Protein AF-C7QKM5-F1 (afdb_monomer_lite)

Sequence (64 aa):
MSVASLDDHVASDYRNWVGVLFAVHHKVEVRGMDGEAGPEFCTCGDVWPCRSEATAARLLDFPL

Foldseek 3Di:
DDPVVVVVVVLVVQLVVLCVVCVQWDWDWDADPVRDTDFIATNVGHGPPDPSNVVSCVSNVHDD

Structure (mmCIF, N/CA/C/O backbone):
data_AF-C7QKM5-F1
#
_entry.id   AF-C7QKM5-F1
#
loop_
_atom_site.group_PDB
_atom_site.id
_atom_site.type_symbol
_atom_site.label_atom_id
_atom_site.label_alt_id
_atom_site.label_comp_id
_atom_site.label_asym_id
_atom_site.label_entity_id
_atom_site.label_seq_id
_atom_site.pdbx_PDB_ins_code
_atom_site.Cartn_x
_atom_site.Cartn_y
_atom_site.Cartn_z
_atom_site.occupancy
_atom_site.B_iso_or_equiv
_atom_site.auth_seq_id
_atom_site.auth_comp_id
_atom_site.auth_asym_id
_atom_site.auth_atom_id
_atom_site.pdbx_PDB_model_num
ATOM 1 N N . MET A 1 1 ? 16.824 -4.058 -33.051 1.00 57.22 1 MET A N 1
ATOM 2 C CA . MET A 1 1 ? 16.406 -3.762 -31.665 1.00 57.22 1 MET A CA 1
ATOM 3 C C . MET A 1 1 ? 17.530 -2.971 -31.019 1.00 57.22 1 MET A C 1
ATOM 5 O O . MET A 1 1 ? 18.664 -3.428 -31.083 1.00 57.22 1 MET A O 1
ATOM 9 N N . SER A 1 2 ? 17.262 -1.753 -30.546 1.00 68.00 2 SER A N 1
ATOM 10 C CA . SER A 1 2 ? 18.251 -0.924 -29.842 1.00 68.00 2 SER A CA 1
ATOM 11 C C . SER A 1 2 ? 18.213 -1.229 -28.344 1.00 68.00 2 SER A C 1
ATOM 13 O O . SER A 1 2 ? 17.203 -1.719 -27.847 1.00 68.00 2 SER A O 1
ATOM 15 N N . VAL A 1 3 ? 19.296 -0.919 -27.629 1.00 65.25 3 VAL A N 1
ATOM 16 C CA . VAL A 1 3 ? 19.398 -1.117 -26.171 1.00 65.25 3 VAL A CA 1
ATOM 17 C C . VAL A 1 3 ? 18.268 -0.387 -25.429 1.00 65.25 3 VAL A C 1
ATOM 19 O O . VAL A 1 3 ? 17.596 -0.995 -24.609 1.00 65.25 3 VAL A O 1
ATOM 22 N N . ALA A 1 4 ? 17.940 0.843 -25.843 1.00 63.50 4 ALA A N 1
ATOM 23 C CA . ALA A 1 4 ? 16.831 1.619 -25.276 1.00 63.50 4 ALA A CA 1
ATOM 24 C C . ALA A 1 4 ? 15.466 0.900 -25.358 1.00 63.50 4 ALA A C 1
ATOM 26 O O . ALA A 1 4 ? 14.692 0.918 -24.412 1.00 63.50 4 ALA A O 1
ATOM 27 N N . SER A 1 5 ? 15.189 0.202 -26.466 1.00 63.84 5 SER A N 1
ATOM 28 C CA . SER A 1 5 ? 13.932 -0.541 -26.638 1.00 63.84 5 SER A CA 1
ATOM 29 C C . SER A 1 5 ? 13.845 -1.792 -25.759 1.00 63.84 5 SER A C 1
ATOM 31 O O . SER A 1 5 ? 12.738 -2.250 -25.485 1.00 63.84 5 SER A O 1
ATOM 33 N N . LEU A 1 6 ? 14.983 -2.376 -25.373 1.00 61.53 6 LEU A N 1
ATOM 34 C CA . LEU A 1 6 ? 15.028 -3.521 -24.465 1.00 61.53 6 LEU A CA 1
ATOM 35 C C . LEU A 1 6 ? 14.812 -3.062 -23.017 1.00 61.53 6 LEU A C 1
ATOM 37 O O . LEU A 1 6 ? 14.035 -3.683 -22.295 1.00 61.53 6 LEU A O 1
ATOM 41 N N . ASP A 1 7 ? 15.442 -1.951 -22.633 1.00 65.44 7 ASP A N 1
ATOM 42 C CA . ASP A 1 7 ? 15.323 -1.364 -21.296 1.00 65.44 7 ASP A CA 1
ATOM 43 C C . ASP A 1 7 ? 13.874 -0.950 -20.985 1.00 65.44 7 ASP A C 1
ATOM 45 O O . ASP A 1 7 ? 13.367 -1.255 -19.906 1.00 65.44 7 ASP A O 1
ATOM 49 N N . ASP A 1 8 ? 13.165 -0.362 -21.956 1.00 63.31 8 ASP A N 1
ATOM 50 C CA . ASP A 1 8 ? 11.755 0.025 -21.805 1.00 63.31 8 ASP A CA 1
ATOM 51 C C . ASP A 1 8 ? 10.827 -1.183 -21.567 1.00 63.31 8 ASP A C 1
ATOM 53 O O . ASP A 1 8 ? 9.895 -1.115 -20.761 1.00 63.31 8 ASP A O 1
ATOM 57 N N . HIS A 1 9 ? 11.071 -2.310 -22.247 1.00 61.47 9 HIS A N 1
ATOM 58 C CA . HIS A 1 9 ? 10.273 -3.531 -22.067 1.00 61.47 9 HIS A CA 1
ATOM 59 C C . HIS A 1 9 ? 10.530 -4.172 -20.701 1.00 61.47 9 HIS A C 1
ATOM 61 O O . HIS A 1 9 ? 9.586 -4.497 -19.983 1.00 61.47 9 HIS A O 1
ATOM 67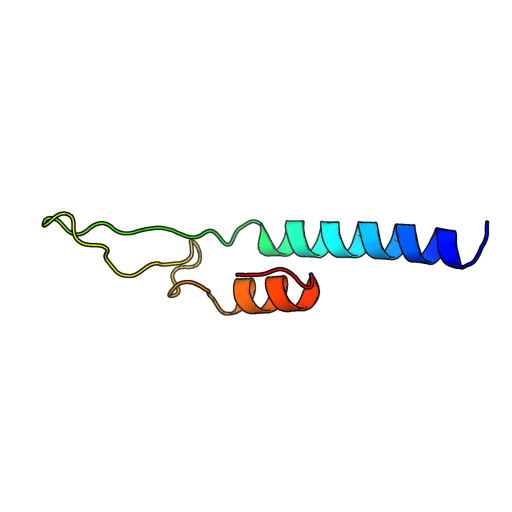 N N . VAL A 1 10 ? 11.799 -4.277 -20.299 1.00 68.00 10 VAL A N 1
ATOM 68 C CA . VAL A 1 10 ? 12.181 -4.821 -18.988 1.00 68.00 10 VAL A CA 1
ATOM 69 C C . VAL A 1 10 ? 11.639 -3.949 -17.849 1.00 68.00 10 VAL A C 1
ATOM 71 O O . VAL A 1 10 ? 11.147 -4.479 -16.851 1.00 68.00 10 VAL A O 1
ATOM 74 N N . ALA A 1 11 ? 11.661 -2.622 -18.002 1.00 67.12 11 ALA A N 1
ATOM 75 C CA . ALA A 1 11 ? 11.084 -1.696 -17.031 1.00 67.12 11 ALA A CA 1
ATOM 76 C C . ALA A 1 11 ? 9.556 -1.843 -16.921 1.00 67.12 11 ALA A C 1
ATOM 78 O O . ALA A 1 11 ? 9.017 -1.843 -15.812 1.00 67.12 11 ALA A O 1
ATOM 79 N N . SER A 1 12 ? 8.852 -2.017 -18.044 1.00 71.50 12 SER A N 1
ATOM 80 C CA . SER A 1 12 ? 7.406 -2.285 -18.050 1.00 71.50 12 SER A CA 1
ATOM 81 C C . SER A 1 12 ? 7.062 -3.605 -17.348 1.00 71.50 12 SER A C 1
ATOM 83 O O . SER A 1 12 ? 6.134 -3.650 -16.537 1.00 71.50 12 SER A O 1
ATOM 85 N N . ASP A 1 13 ? 7.826 -4.667 -17.607 1.00 82.31 13 ASP A N 1
ATOM 86 C CA . ASP A 1 13 ? 7.622 -5.974 -16.976 1.00 82.31 13 ASP A CA 1
ATOM 87 C C . ASP A 1 13 ? 7.884 -5.913 -15.469 1.00 82.31 13 ASP A C 1
ATOM 89 O O . ASP A 1 13 ? 7.079 -6.402 -14.676 1.00 82.31 13 ASP A O 1
ATOM 93 N N . TYR A 1 14 ? 8.961 -5.245 -15.053 1.00 82.44 14 TYR A N 1
ATOM 94 C CA . TYR A 1 14 ? 9.289 -5.039 -13.644 1.00 82.44 14 TYR A CA 1
ATOM 95 C C . TYR A 1 14 ? 8.154 -4.351 -12.874 1.00 82.44 14 TYR A C 1
ATOM 97 O O . TYR A 1 14 ? 7.730 -4.837 -11.823 1.00 82.44 14 TYR A O 1
ATOM 105 N N . ARG A 1 15 ? 7.620 -3.247 -13.410 1.00 85.50 15 ARG A N 1
ATOM 106 C CA . ARG A 1 15 ? 6.536 -2.495 -12.761 1.00 85.50 15 ARG A CA 1
ATOM 107 C C . ARG A 1 15 ? 5.264 -3.331 -12.630 1.00 85.50 15 ARG A C 1
ATOM 109 O O . ARG A 1 15 ? 4.626 -3.305 -11.578 1.00 85.50 15 ARG A O 1
ATOM 116 N N . ASN A 1 16 ? 4.937 -4.115 -13.657 1.00 87.00 16 ASN A N 1
ATOM 117 C CA . ASN A 1 16 ? 3.812 -5.048 -13.616 1.00 87.00 16 ASN A CA 1
ATOM 118 C C . ASN A 1 16 ? 3.999 -6.118 -12.534 1.00 87.00 16 ASN A C 1
ATOM 120 O O . ASN A 1 16 ? 3.073 -6.375 -11.766 1.00 87.00 16 ASN A O 1
ATOM 124 N N . TRP A 1 17 ? 5.191 -6.709 -12.420 1.00 88.12 17 TRP A N 1
ATOM 125 C CA . TRP A 1 17 ? 5.468 -7.721 -11.398 1.00 88.12 17 TRP A CA 1
ATOM 126 C C . TRP A 1 17 ? 5.377 -7.171 -9.979 1.00 88.12 17 TRP A C 1
ATOM 128 O O . TRP A 1 17 ? 4.773 -7.817 -9.127 1.00 88.12 17 TRP A O 1
ATOM 138 N N . VAL A 1 18 ? 5.919 -5.977 -9.719 1.00 87.56 18 VAL A N 1
ATOM 139 C CA . VAL A 1 18 ? 5.775 -5.332 -8.404 1.00 87.56 18 VAL A CA 1
ATOM 140 C C . VAL A 1 18 ? 4.296 -5.055 -8.115 1.00 87.56 18 VAL A C 1
ATOM 142 O O . VAL A 1 18 ? 3.819 -5.401 -7.039 1.00 87.56 18 VAL A O 1
ATOM 145 N N . GLY A 1 19 ? 3.534 -4.549 -9.090 1.00 84.50 19 GLY A N 1
ATOM 146 C CA . GLY A 1 19 ? 2.087 -4.369 -8.944 1.00 84.50 19 GLY A CA 1
ATOM 147 C C . GLY A 1 19 ? 1.353 -5.665 -8.579 1.00 84.50 19 GLY A C 1
ATOM 148 O O . GLY A 1 19 ? 0.558 -5.674 -7.647 1.00 84.50 19 GLY A O 1
ATOM 149 N N . VAL A 1 20 ? 1.658 -6.779 -9.253 1.00 87.06 20 VAL A N 1
ATOM 150 C CA . VAL A 1 20 ? 1.043 -8.092 -8.979 1.00 87.06 20 VAL A CA 1
ATOM 151 C C . VAL A 1 20 ? 1.441 -8.637 -7.606 1.00 87.06 20 VAL A C 1
ATOM 153 O O . VAL A 1 20 ? 0.586 -9.134 -6.876 1.00 87.06 20 VAL A O 1
ATOM 156 N N . LEU A 1 21 ? 2.720 -8.540 -7.232 1.00 88.38 21 LEU A N 1
ATOM 157 C CA . LEU A 1 21 ? 3.226 -9.055 -5.955 1.00 88.38 21 LEU A CA 1
ATOM 158 C C . LEU A 1 21 ? 2.615 -8.335 -4.749 1.00 88.38 21 LEU A C 1
ATOM 160 O O . LEU A 1 21 ? 2.392 -8.961 -3.714 1.00 88.38 21 LEU A O 1
ATOM 164 N N . PHE A 1 22 ? 2.330 -7.041 -4.887 1.00 89.25 22 PHE A N 1
ATOM 165 C CA . PHE A 1 22 ? 1.770 -6.217 -3.817 1.00 89.25 22 PHE A CA 1
ATOM 166 C C . PHE A 1 22 ? 0.267 -5.945 -3.973 1.00 89.25 22 PHE A C 1
ATOM 168 O O . PHE A 1 22 ? -0.314 -5.273 -3.127 1.00 89.25 22 PHE A O 1
ATOM 175 N N . ALA A 1 23 ? -0.395 -6.545 -4.971 1.00 87.19 23 ALA A N 1
ATOM 176 C CA . ALA A 1 23 ? -1.812 -6.326 -5.279 1.00 87.19 23 ALA A CA 1
ATOM 177 C C . ALA A 1 23 ? -2.775 -6.637 -4.124 1.00 87.19 23 ALA A C 1
ATOM 179 O O . ALA A 1 23 ? -3.923 -6.225 -4.173 1.00 87.19 23 ALA A O 1
ATOM 180 N N . VAL A 1 24 ? -2.345 -7.383 -3.107 1.00 87.88 24 VAL A N 1
ATOM 181 C CA . VAL A 1 24 ? -3.179 -7.750 -1.952 1.00 87.88 24 VAL A CA 1
ATOM 182 C C . VAL A 1 24 ? -3.199 -6.691 -0.851 1.00 87.88 24 VAL A C 1
ATOM 184 O O . VAL A 1 24 ? -3.950 -6.849 0.112 1.00 87.88 24 VAL A O 1
ATOM 187 N N . HIS A 1 25 ? -2.382 -5.641 -0.961 1.00 94.00 25 HIS A N 1
ATOM 188 C CA . HIS A 1 25 ? -2.290 -4.563 0.015 1.00 94.00 25 HIS A CA 1
ATOM 189 C C . HIS A 1 25 ? -3.175 -3.387 -0.412 1.00 94.00 25 HIS A C 1
ATOM 191 O O . HIS A 1 25 ? -2.911 -2.700 -1.392 1.00 94.00 25 HIS A O 1
ATOM 197 N N . HIS A 1 26 ? -4.249 -3.146 0.340 1.00 91.31 26 HIS A N 1
ATOM 198 C CA . HIS A 1 26 ? -5.178 -2.048 0.079 1.00 91.31 26 HIS A CA 1
ATOM 199 C C . HIS A 1 26 ? -5.480 -1.267 1.349 1.00 91.31 26 HIS A C 1
ATOM 201 O O . HIS A 1 26 ? -5.549 -1.850 2.434 1.00 91.31 26 HIS A O 1
ATOM 207 N N . LYS A 1 27 ? -5.687 0.045 1.196 1.00 93.19 27 LYS A N 1
ATOM 208 C CA . LYS A 1 27 ? -6.133 0.933 2.267 1.00 93.19 27 LYS A CA 1
ATOM 209 C C . LYS A 1 27 ? -7.576 0.610 2.644 1.00 93.19 27 LYS A C 1
ATOM 211 O O . LYS A 1 27 ? -8.464 0.588 1.795 1.00 93.19 27 LYS A O 1
ATOM 216 N N . VAL A 1 28 ? -7.798 0.395 3.930 1.00 93.12 28 VAL A N 1
ATOM 217 C CA . VAL A 1 28 ? -9.103 0.219 4.556 1.00 93.12 28 VAL A CA 1
ATOM 218 C C . VAL A 1 28 ? -9.312 1.394 5.498 1.00 93.12 28 VAL A C 1
ATOM 220 O O . VAL A 1 28 ? -8.610 1.542 6.500 1.00 93.12 28 VAL A O 1
ATOM 223 N N . GLU A 1 29 ? -10.276 2.242 5.159 1.00 91.31 29 GLU A N 1
ATOM 224 C CA . GLU A 1 29 ? -10.692 3.356 6.005 1.00 91.31 29 GLU A CA 1
ATOM 225 C C . GLU A 1 29 ? -11.684 2.858 7.056 1.00 91.31 29 GLU A C 1
ATOM 227 O O . GLU A 1 29 ? -12.694 2.229 6.731 1.00 91.31 29 GLU A O 1
ATOM 232 N N . VAL A 1 30 ? -11.411 3.158 8.323 1.00 84.75 30 VAL A N 1
ATOM 233 C CA . VAL A 1 30 ? -12.338 2.887 9.422 1.00 84.75 30 VAL A CA 1
ATOM 234 C C . VAL A 1 30 ? -13.025 4.194 9.788 1.00 84.75 30 VAL A C 1
ATOM 236 O O . VAL A 1 30 ? -12.365 5.197 10.040 1.00 84.75 30 VAL A O 1
ATOM 239 N N . ARG A 1 31 ? -14.358 4.192 9.834 1.00 84.06 31 ARG A N 1
ATOM 240 C CA . ARG A 1 31 ? -15.138 5.320 10.357 1.00 84.06 31 ARG A CA 1
ATOM 241 C C . ARG A 1 31 ? -15.612 5.004 11.766 1.00 84.06 31 ARG A C 1
ATOM 243 O O . ARG A 1 31 ? -16.161 3.925 12.000 1.00 84.06 31 ARG A O 1
ATOM 250 N N . GLY A 1 32 ? -15.385 5.934 12.688 1.00 81.06 32 GLY A N 1
ATOM 251 C CA . GLY A 1 32 ? -15.924 5.868 14.041 1.00 81.06 32 GLY A CA 1
ATOM 252 C C . GLY A 1 32 ? -17.452 5.950 14.044 1.00 81.06 32 GLY A C 1
ATOM 253 O O . GLY A 1 32 ? -18.074 6.399 13.080 1.00 81.06 32 GLY A O 1
ATOM 254 N N . MET A 1 33 ? -18.082 5.508 15.138 1.00 81.06 33 MET A N 1
ATOM 255 C CA . MET A 1 33 ? -19.542 5.6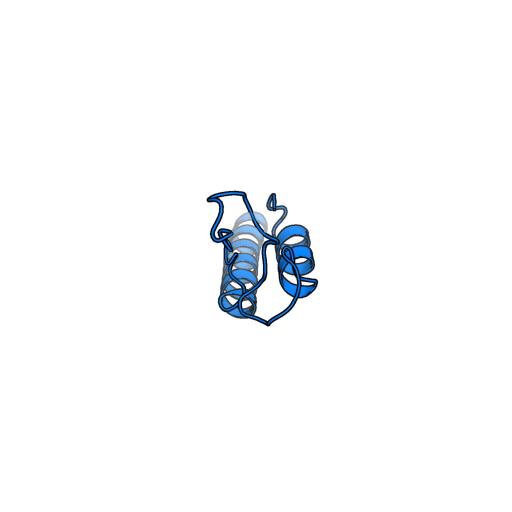23 15.314 1.00 81.06 33 MET A CA 1
ATOM 256 C C . MET A 1 33 ? -20.020 7.080 15.417 1.00 81.06 33 MET A C 1
ATOM 258 O O . MET A 1 33 ? -21.184 7.367 15.155 1.00 81.06 33 MET A O 1
ATOM 262 N N . ASP A 1 34 ? -19.120 7.985 15.787 1.00 87.31 34 ASP A N 1
ATOM 263 C CA . ASP A 1 34 ? -19.278 9.440 15.787 1.00 87.31 34 ASP A CA 1
ATOM 264 C C . ASP A 1 34 ? -19.114 10.068 14.392 1.00 87.31 34 ASP A C 1
ATOM 266 O O . ASP A 1 34 ? -19.355 11.261 14.224 1.00 87.31 34 ASP A O 1
ATOM 270 N N . GLY A 1 35 ? -18.759 9.271 13.379 1.00 82.75 35 GLY A N 1
ATOM 271 C CA . GLY A 1 35 ? -18.485 9.742 12.024 1.00 82.75 35 GLY A CA 1
ATOM 272 C C . GLY A 1 35 ? -17.074 10.300 11.838 1.00 82.75 35 GLY A C 1
ATOM 273 O O . GLY A 1 35 ? -16.736 10.681 10.716 1.00 82.75 35 GLY A O 1
ATOM 274 N N . GLU A 1 36 ? -16.248 10.307 12.887 1.00 87.44 36 GLU A N 1
ATOM 275 C CA . GLU A 1 36 ? -14.859 10.746 12.802 1.00 87.44 36 GLU A CA 1
ATOM 276 C C . GLU A 1 36 ? -14.000 9.721 12.051 1.00 87.44 36 GLU A C 1
ATOM 278 O O . GLU A 1 36 ? -14.279 8.512 12.022 1.00 87.44 36 GLU A O 1
ATOM 283 N N . ALA A 1 37 ? -12.939 10.217 11.413 1.00 84.00 37 ALA A N 1
ATOM 284 C CA . ALA A 1 37 ? -11.964 9.364 10.748 1.00 84.00 37 ALA A CA 1
ATOM 285 C C . ALA A 1 37 ? -11.203 8.543 11.800 1.00 84.00 37 ALA A C 1
ATOM 287 O O . ALA A 1 37 ? -10.488 9.086 12.644 1.00 84.00 37 ALA A O 1
ATOM 288 N N . GLY A 1 38 ? -11.380 7.224 11.756 1.00 84.88 38 GLY A N 1
ATOM 289 C CA . GLY A 1 38 ? -10.616 6.277 12.552 1.00 84.88 38 GLY A CA 1
ATOM 290 C C . GLY A 1 38 ? -9.253 5.971 11.922 1.00 84.88 38 GLY A C 1
ATOM 291 O O . GLY A 1 38 ? -8.933 6.460 10.837 1.00 84.88 38 GLY A O 1
ATOM 292 N N . PRO A 1 39 ? -8.431 5.147 12.591 1.00 87.50 39 PRO A N 1
ATOM 293 C CA . PRO A 1 39 ? -7.156 4.717 12.037 1.00 87.50 39 PRO A CA 1
ATOM 294 C C . PRO A 1 39 ? -7.347 3.941 10.730 1.00 87.50 39 PRO A C 1
ATOM 296 O O . PRO A 1 39 ? -8.271 3.140 10.583 1.00 87.50 39 PRO A O 1
ATOM 299 N N . GLU A 1 40 ? -6.445 4.183 9.785 1.00 93.81 40 GLU A N 1
ATOM 300 C CA . GLU A 1 40 ? -6.415 3.509 8.492 1.00 93.81 40 GLU A CA 1
ATOM 301 C C . GLU A 1 40 ? -5.553 2.251 8.589 1.00 93.81 40 GLU A C 1
ATOM 303 O O . GLU A 1 40 ? -4.470 2.264 9.182 1.00 93.81 40 GLU A O 1
ATOM 308 N N . PHE A 1 41 ? -6.014 1.164 7.980 1.00 94.88 41 PHE A N 1
ATOM 309 C CA . PHE A 1 41 ? -5.310 -0.116 7.996 1.00 94.88 41 PHE A CA 1
ATOM 310 C C . PHE A 1 41 ? -5.082 -0.637 6.588 1.00 94.88 41 PHE A C 1
ATOM 312 O O . PHE A 1 41 ? -5.747 -0.246 5.634 1.00 94.88 41 PHE A O 1
ATOM 319 N N . CYS A 1 42 ? -4.130 -1.544 6.457 1.00 95.56 42 CYS A N 1
ATOM 320 C CA . CYS A 1 42 ? -3.975 -2.378 5.290 1.00 95.56 42 CYS A CA 1
ATOM 321 C C . CYS A 1 42 ? -4.804 -3.655 5.455 1.00 95.56 42 CYS A C 1
ATOM 323 O O . CYS A 1 42 ? -4.940 -4.192 6.553 1.00 95.56 42 CYS A O 1
ATOM 325 N N . THR A 1 43 ? -5.273 -4.214 4.347 1.00 94.25 43 THR A N 1
ATOM 326 C CA . THR A 1 43 ? -5.845 -5.570 4.263 1.00 94.25 43 THR A CA 1
ATOM 327 C C . THR A 1 43 ? -4.943 -6.675 4.828 1.00 94.25 43 THR A C 1
ATOM 329 O O . THR A 1 43 ? -5.445 -7.743 5.16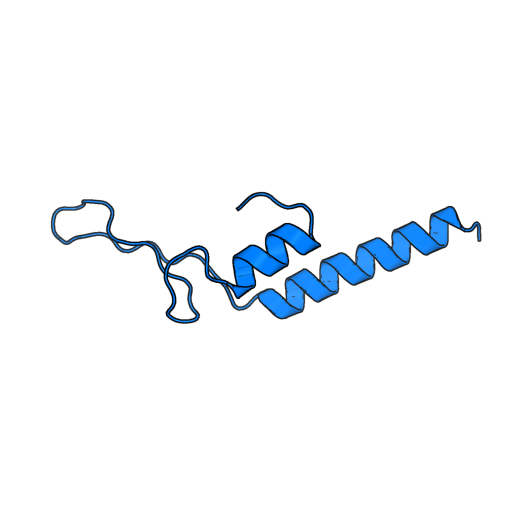5 1.00 94.25 43 THR A O 1
ATOM 332 N N .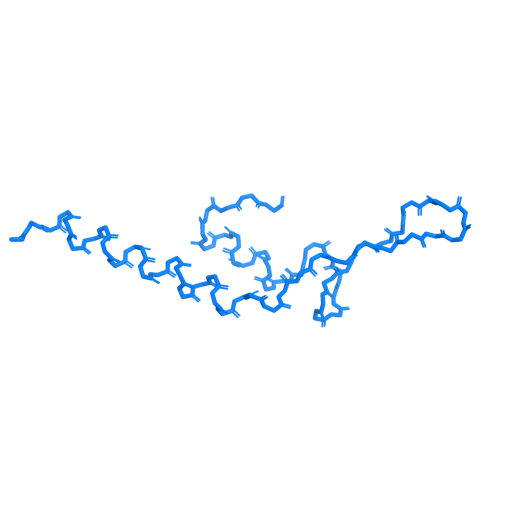 CYS A 1 44 ? -3.634 -6.438 4.986 1.00 93.06 44 CYS A N 1
ATOM 333 C CA . CYS A 1 44 ? -2.727 -7.365 5.670 1.00 93.06 44 CYS A CA 1
ATOM 334 C C . CYS A 1 44 ? -2.809 -7.316 7.209 1.00 93.06 44 CYS A C 1
ATOM 336 O O . CYS A 1 44 ? -2.144 -8.109 7.869 1.00 93.06 44 CYS A O 1
ATOM 338 N N . GLY A 1 45 ? -3.601 -6.400 7.777 1.00 91.88 45 GLY A N 1
ATOM 339 C CA . GLY A 1 45 ? -3.820 -6.241 9.219 1.00 91.88 45 GLY A CA 1
ATOM 340 C C . GLY A 1 45 ? -2.948 -5.183 9.906 1.00 91.88 45 GLY A C 1
ATOM 341 O O . GLY A 1 45 ? -3.192 -4.874 11.069 1.00 91.88 45 GLY A O 1
ATOM 342 N N . ASP A 1 46 ? -1.970 -4.604 9.206 1.00 94.44 46 ASP A N 1
ATOM 343 C CA . ASP A 1 46 ? -1.115 -3.530 9.733 1.00 94.44 46 ASP A CA 1
ATOM 344 C C . ASP A 1 46 ? -1.731 -2.138 9.527 1.00 94.44 46 ASP A C 1
ATOM 346 O O . ASP A 1 46 ? -2.631 -1.959 8.711 1.00 94.44 46 ASP A O 1
ATOM 350 N N . VAL A 1 47 ? -1.213 -1.124 10.226 1.00 93.88 47 VAL A N 1
ATOM 351 C CA . VAL A 1 47 ? -1.572 0.290 10.000 1.00 93.88 47 VAL A CA 1
ATOM 352 C C . VAL A 1 47 ? -1.150 0.724 8.591 1.00 93.88 47 VAL A C 1
ATOM 354 O O . VAL A 1 47 ? -0.076 0.350 8.116 1.00 93.88 47 VAL A O 1
ATOM 357 N N . TRP A 1 48 ? -1.993 1.504 7.914 1.00 93.62 48 TRP A N 1
ATOM 358 C CA . TRP A 1 48 ? -1.682 2.058 6.598 1.00 93.62 48 TRP A CA 1
ATOM 359 C C . TRP A 1 48 ? -0.748 3.282 6.702 1.00 93.62 48 TRP A C 1
ATOM 361 O O . TRP A 1 48 ? -0.959 4.130 7.569 1.00 93.62 48 TRP A O 1
ATOM 371 N N . PRO A 1 49 ? 0.249 3.431 5.808 1.00 93.38 49 PRO A N 1
ATOM 372 C CA . PRO A 1 49 ? 0.716 2.438 4.843 1.00 93.38 49 PRO A CA 1
ATOM 373 C C . PRO A 1 49 ? 1.488 1.312 5.546 1.00 93.38 49 PRO A C 1
ATOM 375 O O . PRO A 1 49 ? 2.366 1.564 6.373 1.00 93.38 49 PRO A O 1
ATOM 378 N N . CYS A 1 50 ? 1.201 0.057 5.186 1.00 94.50 50 CYS A N 1
ATOM 379 C CA . CYS A 1 50 ? 1.956 -1.072 5.729 1.00 94.50 50 CYS A CA 1
ATOM 380 C C . CYS A 1 50 ? 3.379 -1.115 5.144 1.00 94.50 50 CYS A C 1
ATOM 382 O O . CYS A 1 50 ? 3.677 -0.501 4.114 1.00 94.50 50 CYS A O 1
ATOM 384 N N . ARG A 1 51 ? 4.275 -1.893 5.765 1.00 94.44 51 ARG A N 1
ATOM 385 C CA . ARG A 1 51 ? 5.675 -2.011 5.316 1.00 94.44 51 ARG A CA 1
ATOM 386 C C . ARG A 1 51 ? 5.796 -2.458 3.854 1.00 94.44 51 ARG A C 1
ATOM 388 O O . ARG A 1 51 ? 6.674 -1.969 3.140 1.00 94.44 51 ARG A O 1
ATOM 395 N N . SER A 1 52 ? 4.950 -3.395 3.430 1.00 93.12 52 SER A N 1
ATOM 396 C CA . SER A 1 52 ? 4.935 -3.921 2.064 1.00 93.12 52 SER A CA 1
ATOM 397 C C . SER A 1 52 ? 4.552 -2.841 1.052 1.00 93.12 52 SER A C 1
ATOM 399 O O . SER A 1 52 ? 5.291 -2.625 0.096 1.00 93.12 52 SER A O 1
ATOM 401 N N . GLU A 1 53 ? 3.489 -2.084 1.328 1.00 93.62 53 GLU A N 1
ATOM 402 C CA . GLU A 1 53 ? 3.040 -0.973 0.480 1.00 93.62 53 GLU A CA 1
ATOM 403 C C . GLU A 1 53 ? 4.105 0.124 0.368 1.00 93.62 53 GLU A C 1
ATOM 405 O O . GLU A 1 53 ? 4.479 0.542 -0.726 1.00 93.62 53 GLU A O 1
ATOM 410 N N . ALA A 1 54 ? 4.692 0.525 1.501 1.00 93.25 54 ALA A N 1
ATOM 411 C CA . ALA A 1 54 ? 5.777 1.504 1.520 1.00 93.25 54 ALA A CA 1
ATOM 412 C C . ALA A 1 54 ? 7.007 1.038 0.721 1.00 93.25 54 ALA A C 1
ATOM 414 O O . ALA A 1 54 ? 7.750 1.858 0.181 1.00 93.25 54 ALA A O 1
ATOM 415 N N . THR A 1 55 ? 7.241 -0.274 0.643 1.00 91.69 55 THR A N 1
ATOM 416 C CA . THR A 1 55 ? 8.314 -0.849 -0.175 1.00 91.69 55 THR A CA 1
ATOM 417 C C . THR A 1 55 ? 7.945 -0.812 -1.657 1.00 91.69 55 THR A C 1
ATOM 419 O O . THR A 1 55 ? 8.759 -0.366 -2.461 1.00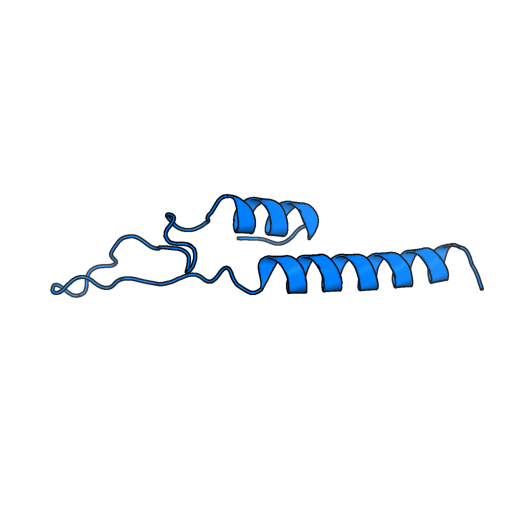 91.69 55 THR A O 1
ATOM 422 N N . ALA A 1 56 ? 6.723 -1.211 -2.019 1.00 91.06 56 ALA A N 1
ATOM 423 C CA . ALA A 1 56 ? 6.233 -1.183 -3.396 1.00 91.06 56 ALA A CA 1
ATOM 424 C C . ALA A 1 56 ? 6.257 0.235 -3.987 1.00 91.06 56 ALA A C 1
ATOM 426 O O . ALA A 1 56 ? 6.791 0.434 -5.076 1.00 91.06 56 ALA A O 1
ATOM 427 N N . ALA A 1 57 ? 5.784 1.230 -3.231 1.00 90.31 57 ALA A N 1
ATOM 428 C CA . ALA A 1 57 ? 5.809 2.639 -3.619 1.00 90.31 57 ALA A CA 1
ATOM 429 C C . ALA A 1 57 ? 7.232 3.135 -3.928 1.00 90.31 57 ALA A C 1
ATOM 431 O O . ALA A 1 57 ? 7.458 3.778 -4.950 1.00 90.31 57 ALA A O 1
ATOM 432 N N . ARG A 1 58 ? 8.220 2.759 -3.102 1.00 90.56 58 ARG A N 1
ATOM 433 C CA . ARG A 1 58 ? 9.638 3.088 -3.340 1.00 90.56 58 ARG A CA 1
ATOM 434 C C . ARG A 1 58 ? 10.212 2.403 -4.576 1.00 90.56 58 ARG A C 1
ATOM 436 O O . ARG A 1 58 ? 11.017 3.003 -5.268 1.00 90.56 58 ARG A O 1
ATOM 443 N N . LEU A 1 5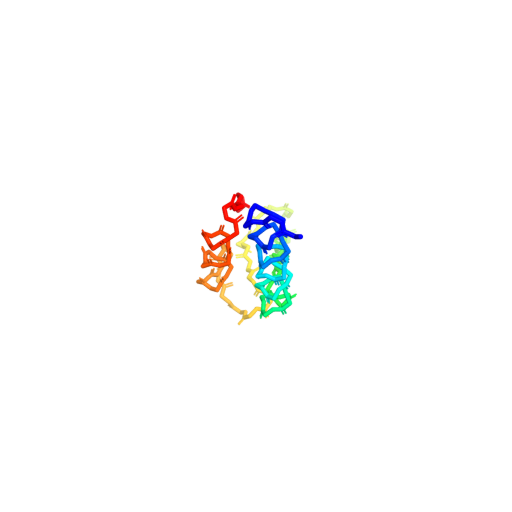9 ? 9.837 1.152 -4.832 1.00 89.62 59 LEU A N 1
ATOM 444 C CA . LEU A 1 59 ? 10.306 0.399 -6.001 1.00 89.62 59 LEU A CA 1
ATOM 445 C C . LEU A 1 59 ? 9.692 0.910 -7.314 1.00 89.62 59 LEU A C 1
ATOM 447 O O . LEU A 1 59 ? 10.310 0.807 -8.369 1.00 89.62 59 LEU A O 1
ATOM 451 N N . LEU A 1 60 ? 8.471 1.442 -7.251 1.00 87.00 60 LEU A N 1
ATOM 452 C CA . LEU A 1 60 ? 7.731 1.954 -8.405 1.00 87.00 60 LEU A CA 1
ATOM 453 C C . LEU A 1 60 ? 7.901 3.463 -8.633 1.00 87.00 60 LEU A C 1
ATOM 455 O O . LEU A 1 60 ? 7.341 3.974 -9.611 1.00 87.00 60 LEU A O 1
ATOM 459 N N . ASP A 1 61 ? 8.636 4.155 -7.757 1.00 86.69 61 ASP A N 1
ATOM 460 C CA . ASP A 1 61 ? 8.702 5.621 -7.663 1.00 86.69 61 ASP A CA 1
ATOM 461 C C . ASP A 1 61 ? 7.305 6.268 -7.618 1.00 86.69 61 ASP A C 1
ATOM 463 O O . ASP A 1 61 ? 7.029 7.284 -8.259 1.00 86.69 61 ASP A O 1
ATOM 467 N N . PHE A 1 62 ? 6.387 5.639 -6.884 1.00 79.88 62 PHE A N 1
ATOM 468 C CA . PHE A 1 62 ? 4.996 6.059 -6.754 1.00 79.88 62 PHE A CA 1
ATOM 469 C C . PHE A 1 62 ? 4.724 6.742 -5.409 1.00 79.88 62 PHE A C 1
ATOM 471 O O . PHE A 1 62 ? 5.280 6.335 -4.387 1.00 79.88 62 PHE A O 1
ATOM 478 N N . PRO A 1 63 ? 3.871 7.783 -5.384 1.00 75.81 63 PRO A N 1
ATOM 479 C CA . PRO A 1 63 ? 3.413 8.376 -4.136 1.00 75.81 63 PRO A CA 1
ATOM 480 C C . PRO A 1 63 ? 2.477 7.417 -3.383 1.00 75.81 63 PRO A C 1
ATOM 482 O O . PRO A 1 63 ? 1.749 6.644 -4.008 1.00 75.81 63 PRO A O 1
ATOM 485 N N . LEU A 1 64 ? 2.520 7.494 -2.047 1.00 72.50 64 LEU A N 1
ATOM 486 C CA . LEU A 1 64 ? 1.615 6.795 -1.124 1.00 72.50 64 LEU A CA 1
ATOM 487 C C . LEU A 1 64 ? 0.308 7.565 -0.915 1.00 72.50 64 LEU A C 1
ATOM 489 O O . LEU A 1 64 ? 0.365 8.817 -0.937 1.00 72.50 64 LEU A O 1
#

pLDDT: mean 84.12, std 10.54, range [57.22, 95.56]

Secondary structure (DSSP, 8-state):
--HHHHHHHHHHHHHHHHHHHHTT--EEPPBPTTS-B---EETTSSBSSPHHHHHHHHHHT---

Radius of gyration: 16.55 Å; chains: 1; bounding box: 39×20×48 Å

Organism: Catenulispora acidiphila (strain DSM 44928 / JCM 14897 / NBRC 102108 / NRRL B-24433 / ID139908) (NCBI:txid479433)